Protein AF-A0A7U9SHA0-F1 (afdb_monomer_lite)

Foldseek 3Di:
DDFDDDDLRLVVVQVVCVVCVVVVHDDAAEAEFQLAQVRPDDGTHRDHDPPDPDHHYPYHQQHKDKDAAAPDDDFDQWDWPPVVPVTDTHGPRHIDIDSGNQCDPTRHHPNDPTPVPDDDD

Secondary structure (DSSP, 8-state):
-PPPSSS-HHHHHHHHHHHHHHTT-----EEEE--TTTS--S--B----TT-S--EEEEETT--EEEPP-S--SS-SB--B-GGGT-B--BTTS-EEESSGGGSSBTTB-----TTT----

Sequence (121 aa):
MAWEGGGNAAVDGMLTIQCAEKHGIKASAITFEFGGVDGTEGILLVDDVPEADAVISGGSIEKPYTIPDVDRVVGGANLRLNKESGGYFPPSDKALTFEQTTHFYLSGNQSGASALFAEQY

Structure (mmCIF, N/CA/C/O backbone):
data_AF-A0A7U9SHA0-F1
#
_entry.id   AF-A0A7U9SHA0-F1
#
loop_
_atom_site.group_PDB
_atom_site.id
_atom_site.type_symbol
_atom_site.label_atom_id
_atom_site.label_alt_id
_atom_site.label_comp_id
_atom_site.label_asym_id
_atom_site.label_entity_id
_atom_site.label_seq_id
_atom_site.pdbx_PDB_ins_code
_atom_site.Cartn_x
_atom_site.Cartn_y
_atom_site.Cartn_z
_atom_site.occupancy
_atom_site.B_iso_or_equiv
_atom_site.auth_seq_id
_atom_site.auth_comp_id
_atom_site.auth_asym_id
_atom_site.auth_atom_id
_atom_site.pdbx_PDB_model_num
ATOM 1 N N . MET A 1 1 ? -13.470 -0.133 2.834 1.00 48.81 1 MET A N 1
ATOM 2 C CA . MET A 1 1 ? -13.574 1.337 2.717 1.00 48.81 1 MET A CA 1
ATOM 3 C C . MET A 1 1 ? -12.306 1.811 2.036 1.00 48.81 1 MET A C 1
ATOM 5 O O . MET A 1 1 ? -11.261 1.273 2.374 1.00 48.81 1 MET A O 1
ATOM 9 N N . ALA A 1 2 ? -12.399 2.696 1.047 1.00 49.84 2 ALA A N 1
ATOM 10 C CA . ALA A 1 2 ? -11.235 3.329 0.425 1.00 49.84 2 ALA A CA 1
ATOM 11 C C . ALA A 1 2 ? -11.080 4.744 0.999 1.00 49.84 2 ALA A C 1
ATOM 13 O O . ALA A 1 2 ? -12.090 5.363 1.334 1.00 49.84 2 ALA A O 1
ATOM 14 N N . TRP A 1 3 ? -9.842 5.202 1.179 1.00 58.66 3 TRP A N 1
ATOM 15 C CA . TRP A 1 3 ? -9.520 6.508 1.758 1.00 58.66 3 TRP A CA 1
ATOM 16 C C . TRP A 1 3 ? -9.249 7.501 0.632 1.00 58.66 3 TRP A C 1
ATOM 18 O O . TRP A 1 3 ? -8.370 7.261 -0.192 1.00 58.66 3 TRP A O 1
ATOM 28 N N . GLU A 1 4 ? -9.991 8.603 0.597 1.00 51.66 4 GLU A N 1
ATOM 29 C CA . GLU A 1 4 ? -9.765 9.685 -0.364 1.00 51.66 4 GLU A CA 1
ATOM 30 C C . GLU A 1 4 ? -8.981 10.808 0.327 1.00 51.66 4 GLU A C 1
ATOM 32 O O . GLU A 1 4 ? -9.334 11.251 1.422 1.00 51.66 4 GLU A O 1
ATOM 37 N N . GLY A 1 5 ? -7.871 11.229 -0.283 1.00 46.41 5 GLY A N 1
ATOM 38 C CA . GLY A 1 5 ? -6.929 12.184 0.302 1.00 46.41 5 GLY A CA 1
ATOM 39 C C . GLY A 1 5 ? -7.465 13.620 0.349 1.00 46.41 5 GLY A C 1
ATOM 40 O O . GLY A 1 5 ? -8.060 14.106 -0.609 1.00 46.41 5 GLY A O 1
ATOM 41 N N . GLY A 1 6 ? -7.207 14.317 1.462 1.00 48.78 6 GLY A N 1
ATOM 42 C CA . GLY A 1 6 ? -7.540 15.738 1.651 1.00 48.78 6 GLY A CA 1
ATOM 43 C C . GLY A 1 6 ? -7.660 16.190 3.117 1.00 48.78 6 GLY A C 1
ATOM 44 O O . GLY A 1 6 ? -7.590 17.388 3.383 1.00 48.78 6 GLY A O 1
ATOM 45 N N . GLY A 1 7 ? -7.800 15.248 4.062 1.00 60.03 7 GLY A N 1
ATOM 46 C CA . GLY A 1 7 ? -7.925 15.484 5.512 1.00 60.03 7 GLY A CA 1
ATOM 47 C C . GLY A 1 7 ? -7.265 14.385 6.364 1.00 60.03 7 GLY A C 1
ATOM 48 O O . GLY A 1 7 ? -6.381 13.682 5.873 1.00 60.03 7 GLY A O 1
ATOM 49 N N . ASN A 1 8 ? -7.682 14.219 7.629 1.00 76.56 8 ASN A N 1
ATOM 50 C CA . ASN A 1 8 ? -7.205 13.123 8.490 1.00 76.56 8 ASN A CA 1
ATOM 51 C C . ASN A 1 8 ? -7.966 11.820 8.178 1.00 76.56 8 ASN A C 1
ATOM 53 O O . ASN A 1 8 ? -8.844 11.384 8.921 1.00 76.56 8 ASN A O 1
ATOM 57 N N . ALA A 1 9 ? -7.628 11.219 7.036 1.00 76.12 9 ALA A N 1
ATOM 58 C CA . ALA A 1 9 ? -8.339 10.070 6.482 1.00 76.12 9 ALA A CA 1
ATOM 59 C C . ALA A 1 9 ? -8.346 8.836 7.404 1.00 76.12 9 ALA A C 1
ATOM 61 O O . ALA A 1 9 ? -9.284 8.040 7.352 1.00 76.12 9 ALA A O 1
ATOM 62 N N . ALA A 1 10 ? -7.332 8.684 8.260 1.00 78.12 10 ALA A N 1
ATOM 63 C CA . ALA A 1 10 ? -7.269 7.581 9.210 1.00 78.12 10 ALA A CA 1
ATOM 64 C C . ALA A 1 10 ? -8.292 7.742 10.345 1.00 78.12 10 ALA A C 1
ATOM 66 O O . ALA A 1 10 ? -9.057 6.811 10.611 1.00 78.12 10 ALA A O 1
ATOM 67 N N . VAL A 1 11 ? -8.392 8.945 10.929 1.00 84.25 11 VAL A N 1
ATOM 68 C CA . VAL A 1 11 ? -9.458 9.285 11.888 1.00 84.25 11 VAL A CA 1
ATOM 69 C C . VAL A 1 11 ? -10.831 9.117 11.252 1.00 84.25 11 VAL A C 1
ATOM 71 O O . VAL A 1 11 ? -11.702 8.477 11.841 1.00 84.25 11 VAL A O 1
ATOM 74 N N . ASP A 1 12 ? -11.037 9.646 10.045 1.00 85.31 12 ASP A N 1
ATOM 75 C CA . ASP A 1 12 ? -12.330 9.558 9.361 1.00 85.31 12 ASP A CA 1
ATOM 76 C C . ASP A 1 12 ? -12.732 8.095 9.108 1.00 85.31 12 ASP A C 1
ATOM 78 O O . ASP A 1 12 ? -13.888 7.709 9.326 1.00 85.31 12 ASP A O 1
ATOM 82 N N . GLY A 1 13 ? -11.771 7.254 8.713 1.00 84.69 13 GLY A N 1
ATOM 83 C CA . GLY A 1 13 ? -11.962 5.814 8.565 1.00 84.69 13 GLY A CA 1
ATOM 84 C C . GLY A 1 13 ? -12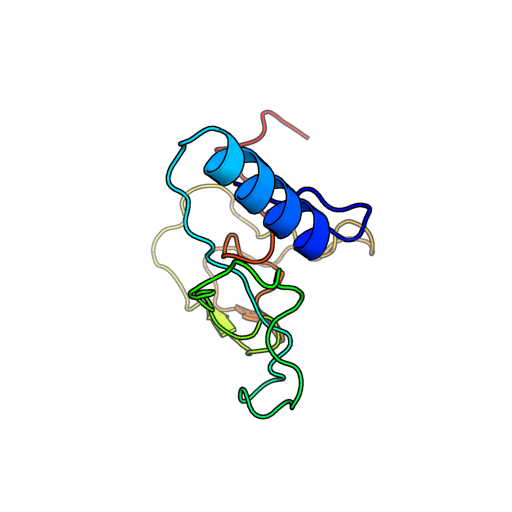.388 5.149 9.874 1.00 84.69 13 GLY A C 1
ATOM 85 O O . GLY A 1 13 ? -13.376 4.406 9.899 1.00 84.69 13 GLY A O 1
ATOM 86 N N . MET A 1 14 ? -11.699 5.460 10.973 1.00 88.19 14 MET A N 1
ATOM 87 C CA . MET A 1 14 ? -12.000 4.901 12.290 1.00 88.19 14 MET A CA 1
ATOM 88 C C . MET A 1 14 ? -13.367 5.366 12.821 1.00 88.19 14 MET A C 1
ATOM 90 O O . MET A 1 14 ? -14.166 4.547 13.278 1.00 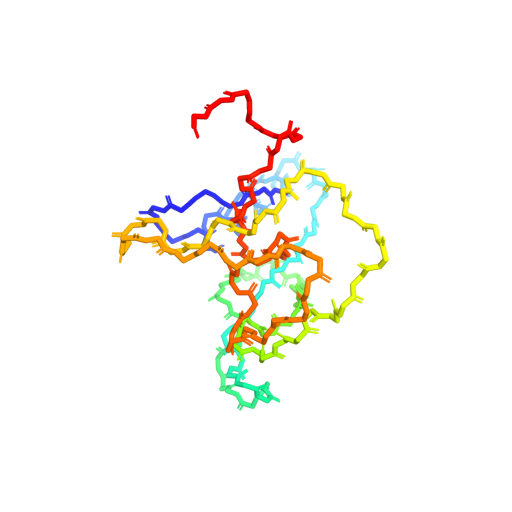88.19 14 MET A O 1
ATOM 94 N N . LEU A 1 15 ? -13.703 6.653 12.691 1.00 91.00 15 LEU A N 1
ATOM 95 C CA . LEU A 1 15 ? -15.011 7.190 13.088 1.00 91.00 15 LEU A CA 1
ATOM 96 C C . LEU A 1 15 ? -16.154 6.615 12.245 1.00 91.00 15 LEU A C 1
ATOM 98 O O . LEU A 1 15 ? -17.250 6.376 12.759 1.00 91.00 15 LEU A O 1
ATOM 102 N N . THR A 1 16 ? -15.909 6.343 10.962 1.00 90.25 16 THR A N 1
ATOM 103 C CA . THR A 1 16 ? -16.906 5.707 10.093 1.00 90.25 16 THR A CA 1
ATOM 104 C C . THR A 1 16 ? -17.165 4.262 10.514 1.00 90.25 16 THR A C 1
ATOM 106 O O . THR A 1 16 ? -18.322 3.843 10.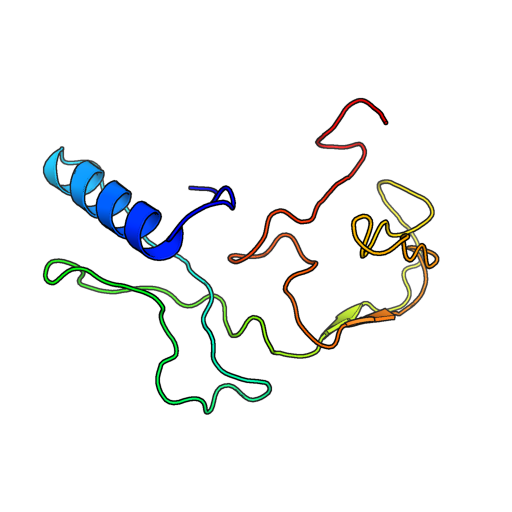578 1.00 90.25 16 THR A O 1
ATOM 109 N N . ILE A 1 17 ? -16.116 3.510 10.858 1.00 91.75 17 ILE A N 1
ATOM 110 C CA . ILE A 1 17 ? -16.243 2.165 11.435 1.00 91.75 17 ILE A CA 1
ATOM 111 C C . ILE A 1 17 ? -17.028 2.224 12.748 1.00 91.75 17 ILE A C 1
ATOM 113 O O . ILE A 1 17 ? -18.022 1.514 12.887 1.00 91.75 17 ILE A O 1
ATOM 117 N N . GLN A 1 18 ? -16.668 3.131 13.660 1.00 93.62 18 GLN A N 1
ATOM 118 C CA . GLN A 1 18 ? -17.374 3.309 14.931 1.00 93.62 18 GLN A CA 1
ATOM 119 C C . GLN A 1 18 ? -18.867 3.617 14.713 1.00 93.62 18 GLN A C 1
ATOM 121 O O . GLN A 1 18 ? -19.735 3.079 15.403 1.00 93.62 18 GLN A O 1
ATOM 126 N N . CYS A 1 19 ? -19.192 4.465 13.731 1.00 95.06 19 CYS A N 1
ATOM 127 C CA . CYS A 1 19 ? -20.571 4.764 13.355 1.00 95.06 19 CYS A CA 1
ATOM 128 C C . CYS A 1 19 ? -21.303 3.522 12.824 1.00 95.06 19 CYS A C 1
ATOM 130 O O . CYS A 1 19 ? -22.429 3.254 13.245 1.00 95.06 19 CYS A O 1
ATOM 132 N N . ALA A 1 20 ? -20.673 2.741 11.944 1.00 95.12 20 ALA A N 1
ATOM 133 C CA . ALA A 1 20 ? -21.252 1.514 11.401 1.00 95.12 20 ALA A CA 1
ATOM 134 C C . ALA A 1 20 ? -21.568 0.497 12.512 1.00 95.12 20 ALA A C 1
ATOM 136 O O . ALA A 1 20 ? -22.682 -0.033 12.570 1.00 95.12 20 ALA A O 1
ATOM 137 N N . GLU A 1 21 ? -20.640 0.291 13.446 1.00 95.38 21 GLU A N 1
ATOM 138 C CA . GLU A 1 21 ? -20.829 -0.646 14.556 1.00 95.38 21 GLU A CA 1
ATOM 139 C C . GLU A 1 21 ? -21.919 -0.193 15.533 1.00 95.38 21 GLU A C 1
ATOM 141 O O . GLU A 1 21 ? -22.732 -1.015 15.965 1.00 95.38 21 GLU A O 1
ATOM 146 N N . LYS A 1 22 ? -22.039 1.120 15.790 1.00 96.12 22 LYS A N 1
ATOM 147 C CA . LYS A 1 22 ? -23.165 1.707 16.549 1.00 96.12 22 LYS A CA 1
ATOM 148 C C . LYS A 1 22 ? -24.531 1.437 15.903 1.00 96.12 22 LYS A C 1
ATOM 150 O O . LYS A 1 22 ? -25.541 1.442 16.603 1.00 96.12 22 LYS A O 1
ATOM 155 N N . HIS A 1 23 ? -24.569 1.157 14.600 1.00 97.56 23 HIS A N 1
ATOM 156 C CA . HIS A 1 23 ? -25.777 0.782 13.856 1.00 97.56 23 HIS A CA 1
ATOM 157 C C . HIS A 1 23 ? -25.909 -0.736 13.633 1.00 97.56 23 HIS A C 1
ATOM 159 O O . HIS A 1 23 ? -26.728 -1.178 12.829 1.00 97.56 23 HIS A O 1
ATOM 165 N N . GLY A 1 24 ? -25.127 -1.553 14.346 1.00 97.19 24 GLY A N 1
ATOM 166 C CA . GLY A 1 24 ? -25.203 -3.014 14.277 1.00 97.19 24 GLY A CA 1
ATOM 167 C C . GLY A 1 24 ? -24.538 -3.629 13.043 1.00 97.19 24 GLY A C 1
ATOM 168 O O . GLY A 1 24 ? -24.714 -4.822 12.792 1.00 97.19 24 GLY A O 1
ATOM 169 N N . ILE A 1 25 ? -23.767 -2.852 12.279 1.00 97.12 25 ILE A N 1
ATOM 170 C CA . ILE A 1 25 ? -23.000 -3.346 11.133 1.00 97.12 25 ILE A CA 1
ATOM 171 C C . ILE A 1 25 ? -21.622 -3.767 11.633 1.00 97.12 25 ILE A C 1
ATOM 173 O O . ILE A 1 25 ? -20.873 -2.944 12.144 1.00 97.12 25 ILE A O 1
ATOM 177 N N . LYS A 1 26 ? -21.269 -5.043 11.469 1.00 93.31 26 LYS A N 1
ATOM 178 C CA . LYS A 1 26 ? -19.929 -5.533 11.811 1.00 93.31 26 LYS A CA 1
ATOM 179 C C . LYS A 1 26 ? -18.896 -5.004 10.825 1.00 93.31 26 LYS A C 1
ATOM 181 O O . LYS A 1 26 ? -19.092 -5.111 9.614 1.00 93.31 26 LYS A O 1
ATOM 186 N N . ALA A 1 27 ? -17.801 -4.471 11.351 1.00 90.81 27 ALA A N 1
ATOM 187 C CA . ALA A 1 27 ? -16.727 -3.895 10.562 1.00 90.81 27 ALA A CA 1
ATOM 188 C C . ALA A 1 27 ? -15.363 -4.451 10.994 1.00 90.81 27 ALA A C 1
ATOM 190 O O . ALA A 1 27 ? -15.199 -5.037 12.060 1.00 90.81 27 ALA A O 1
ATOM 191 N N . SER A 1 28 ? -14.369 -4.312 10.123 1.00 85.81 28 SER A N 1
ATOM 192 C CA . SER A 1 28 ? -12.972 -4.625 10.427 1.00 85.81 28 SER A CA 1
ATOM 193 C C . SER A 1 28 ? -12.086 -3.628 9.693 1.00 85.81 28 SER A C 1
ATOM 195 O O . SER A 1 28 ? -12.352 -3.307 8.531 1.00 85.81 28 SER A O 1
ATOM 197 N N . ALA A 1 29 ? -11.054 -3.134 10.374 1.00 82.44 29 ALA A N 1
ATOM 198 C CA . ALA A 1 29 ? -10.102 -2.178 9.825 1.00 82.44 29 ALA A CA 1
ATOM 199 C C . ALA A 1 29 ? -8.814 -2.896 9.418 1.00 82.44 29 ALA A C 1
ATOM 201 O O . ALA A 1 29 ? -8.182 -3.538 10.255 1.00 82.44 29 ALA A O 1
ATOM 202 N N . ILE A 1 30 ? -8.418 -2.746 8.153 1.00 80.50 30 ILE A N 1
ATOM 203 C CA . ILE A 1 30 ? -7.045 -2.992 7.707 1.00 80.50 30 ILE A CA 1
ATOM 204 C C . ILE A 1 30 ? -6.489 -1.640 7.275 1.00 80.50 30 ILE A C 1
ATOM 206 O O . ILE A 1 30 ? -7.049 -1.015 6.375 1.00 80.50 30 ILE A O 1
ATOM 210 N N . THR A 1 31 ? -5.420 -1.194 7.922 1.00 78.69 31 THR A N 1
ATOM 211 C CA . THR A 1 31 ? -4.771 0.099 7.671 1.00 78.69 31 THR A CA 1
ATOM 212 C C . THR A 1 31 ? -3.283 -0.090 7.418 1.00 78.69 31 THR A C 1
ATOM 214 O O . THR A 1 31 ? -2.730 -1.153 7.670 1.00 78.69 31 THR A O 1
ATOM 217 N N . PHE A 1 32 ? -2.624 0.926 6.884 1.00 79.12 32 PHE A N 1
ATOM 218 C CA . PHE A 1 32 ? -1.172 1.019 6.903 1.00 79.12 32 PHE A CA 1
ATOM 219 C C . PHE A 1 32 ? -0.660 1.659 8.198 1.00 79.12 32 PHE A C 1
ATOM 221 O O . PHE A 1 32 ? -1.440 2.174 9.003 1.00 79.12 32 PHE A O 1
ATOM 228 N N . GLU A 1 33 ? 0.660 1.637 8.352 1.00 79.44 33 GLU A N 1
ATOM 229 C CA . GLU A 1 33 ? 1.394 2.244 9.460 1.00 79.44 33 GLU A CA 1
ATOM 230 C C . GLU A 1 33 ? 2.560 3.108 8.962 1.00 79.44 33 GLU A C 1
ATOM 232 O O . GLU A 1 33 ? 3.074 2.904 7.855 1.00 79.44 33 GLU A O 1
ATOM 237 N N . PHE A 1 34 ? 2.983 4.045 9.809 1.00 81.44 34 PHE A N 1
ATOM 238 C CA . PHE A 1 34 ? 4.242 4.785 9.685 1.00 81.44 34 PHE A CA 1
ATOM 239 C C . PHE A 1 34 ? 5.311 4.050 10.494 1.00 81.44 34 PHE A C 1
ATOM 241 O O . PHE A 1 34 ? 5.668 4.432 11.604 1.00 81.44 34 PHE A O 1
ATOM 248 N N . GLY A 1 35 ? 5.702 2.880 9.988 1.00 80.50 35 GLY A N 1
ATOM 249 C CA . GLY A 1 35 ? 6.609 1.980 10.695 1.00 80.50 35 GLY A CA 1
ATOM 250 C C . GLY A 1 35 ? 8.084 2.219 10.425 1.00 80.50 35 GLY A C 1
ATOM 251 O O . GLY A 1 35 ? 8.918 1.479 10.946 1.00 80.50 35 GLY A O 1
ATOM 252 N N . GLY A 1 36 ? 8.425 3.195 9.590 1.00 84.12 36 GLY A N 1
ATOM 253 C CA . GLY A 1 36 ? 9.755 3.328 9.028 1.00 84.12 36 GLY A CA 1
ATOM 254 C C . GLY A 1 36 ? 10.096 2.177 8.079 1.00 84.12 36 GLY A C 1
ATOM 255 O O . GLY A 1 36 ? 9.294 1.278 7.793 1.00 84.12 36 GLY A O 1
ATOM 256 N N . VAL A 1 37 ? 11.328 2.206 7.579 1.00 85.31 37 VAL A N 1
ATOM 257 C CA . VAL A 1 37 ? 11.853 1.267 6.571 1.00 85.31 37 VAL A CA 1
ATOM 258 C C . VAL A 1 37 ? 11.869 -0.187 7.062 1.00 85.31 37 VAL A C 1
ATOM 260 O O . VAL A 1 37 ? 11.676 -1.112 6.268 1.00 85.31 37 VAL A O 1
ATOM 263 N N . ASP A 1 38 ? 12.097 -0.400 8.359 1.00 83.81 38 ASP A N 1
ATOM 264 C CA . ASP A 1 38 ? 12.264 -1.715 8.985 1.00 83.81 38 ASP A CA 1
ATOM 265 C C . ASP A 1 38 ? 11.181 -2.066 10.022 1.00 83.81 38 ASP A C 1
ATOM 267 O O . ASP A 1 38 ? 11.242 -3.142 10.619 1.00 83.81 38 ASP A O 1
ATOM 271 N N . GLY A 1 39 ? 10.159 -1.220 10.196 1.00 78.75 39 GLY A N 1
ATOM 272 C CA . GLY A 1 39 ? 9.047 -1.472 11.119 1.00 78.75 39 GLY A CA 1
ATOM 273 C C . GLY A 1 39 ? 9.356 -1.151 12.585 1.00 78.75 39 GLY A C 1
ATOM 274 O O . GLY A 1 39 ? 8.645 -1.634 13.464 1.00 78.75 39 GLY A O 1
ATOM 275 N N . THR A 1 40 ? 10.434 -0.414 12.872 1.00 82.56 40 THR A N 1
ATOM 276 C CA . THR A 1 40 ? 10.892 -0.149 14.247 1.00 82.56 40 THR A CA 1
ATOM 277 C C . THR A 1 40 ? 10.417 1.181 14.831 1.00 82.56 40 THR A C 1
ATOM 279 O O . THR A 1 40 ? 10.698 1.460 16.000 1.00 82.56 40 THR A O 1
ATOM 282 N N . GLU A 1 41 ? 9.695 2.001 14.062 1.00 82.19 41 GLU A N 1
ATOM 283 C CA . GLU A 1 41 ? 9.188 3.275 14.574 1.00 82.19 41 GLU A CA 1
ATOM 284 C C . GLU A 1 41 ? 8.147 3.092 15.690 1.00 82.19 41 GLU A C 1
ATOM 286 O O . GLU A 1 41 ? 7.425 2.103 15.770 1.00 82.19 41 GLU A O 1
ATOM 291 N N . GLY A 1 42 ? 8.117 4.038 16.633 1.00 64.06 42 GLY A N 1
ATOM 292 C CA . GLY A 1 42 ? 7.389 3.866 17.895 1.00 64.06 42 GLY A CA 1
ATOM 293 C C . GLY A 1 42 ? 5.879 4.108 17.818 1.00 64.06 42 GLY A C 1
ATOM 294 O O . GLY A 1 42 ? 5.153 3.631 18.688 1.00 64.06 42 GLY A O 1
ATOM 295 N N . ILE A 1 43 ? 5.401 4.850 16.815 1.00 66.50 43 ILE A N 1
ATOM 296 C CA . ILE A 1 43 ? 3.975 5.145 16.610 1.00 66.50 43 ILE A CA 1
ATOM 297 C C . ILE A 1 43 ? 3.598 4.630 15.228 1.00 66.50 43 ILE A C 1
ATOM 299 O O . ILE A 1 43 ? 3.741 5.321 14.227 1.00 66.50 43 ILE A O 1
ATOM 303 N N . LEU A 1 44 ? 3.164 3.375 15.200 1.00 68.44 44 LEU A N 1
ATOM 304 C CA . LEU A 1 44 ? 2.929 2.639 13.965 1.00 68.44 44 LEU A CA 1
ATOM 305 C C . LEU A 1 44 ? 1.547 2.973 13.390 1.00 68.44 44 LEU A C 1
ATOM 307 O O . LEU A 1 44 ? 1.418 3.456 12.267 1.00 68.44 44 LEU A O 1
ATOM 311 N N . LEU A 1 45 ? 0.498 2.731 14.172 1.00 69.12 45 LEU A N 1
ATOM 312 C CA . LEU A 1 45 ? -0.882 2.897 13.735 1.00 69.12 45 LEU A CA 1
ATOM 313 C C . LEU A 1 45 ? -1.340 4.341 13.918 1.00 69.12 45 LEU A C 1
ATOM 315 O O . LEU A 1 45 ? -1.003 4.988 14.905 1.00 69.12 45 LEU A O 1
ATOM 319 N N . VAL A 1 46 ? -2.107 4.816 12.942 1.00 68.88 46 VAL A N 1
ATOM 320 C CA . VAL A 1 46 ? -2.509 6.219 12.845 1.00 68.88 46 VAL A CA 1
ATOM 321 C C . VAL A 1 46 ? -3.493 6.603 13.946 1.00 68.88 46 VAL A C 1
ATOM 323 O O . VAL A 1 46 ? -3.169 7.460 14.760 1.00 68.88 46 VAL A O 1
ATOM 326 N N . ASP A 1 47 ? -4.659 5.953 14.004 1.00 79.56 47 ASP A N 1
ATOM 327 C CA . ASP A 1 47 ? -5.725 6.325 14.935 1.00 79.56 47 ASP A CA 1
ATOM 328 C C . ASP A 1 47 ? -6.636 5.132 15.264 1.00 79.56 47 ASP A C 1
ATOM 330 O O . ASP A 1 47 ? -6.968 4.320 14.394 1.00 79.56 47 ASP A O 1
ATOM 334 N N . ASP A 1 48 ? -7.083 5.066 16.518 1.00 86.75 48 ASP A N 1
ATOM 335 C CA . ASP A 1 48 ? -8.091 4.135 17.020 1.00 86.75 48 ASP A CA 1
ATOM 336 C C . ASP A 1 48 ? -9.125 4.859 17.904 1.00 86.75 48 ASP A C 1
ATOM 338 O O . ASP A 1 48 ? -8.982 6.034 18.253 1.00 86.75 48 ASP A O 1
ATOM 342 N N . VAL A 1 49 ? -10.213 4.163 18.234 1.00 89.00 49 VAL A N 1
ATOM 343 C CA . VAL A 1 49 ? -11.208 4.617 19.216 1.00 89.00 49 VAL A CA 1
ATOM 344 C C . VAL A 1 49 ? -11.217 3.657 20.405 1.00 89.00 49 VAL A C 1
ATOM 346 O O . VAL A 1 49 ? -10.950 2.473 20.209 1.00 89.00 49 VAL A O 1
ATOM 349 N N . PRO A 1 50 ? -11.605 4.100 21.617 1.00 90.38 50 PRO A N 1
ATOM 350 C CA . PRO A 1 50 ? -11.576 3.249 22.811 1.00 90.38 50 PRO A CA 1
ATOM 351 C C . PRO A 1 50 ? -12.403 1.962 22.709 1.00 90.38 50 PRO A C 1
ATOM 353 O O . PRO A 1 50 ? -12.160 1.020 23.458 1.00 90.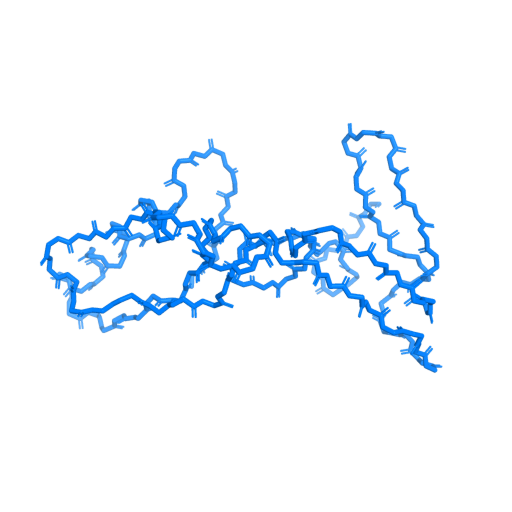38 50 PRO A O 1
ATOM 356 N N . GLU A 1 51 ? -13.413 1.931 21.835 1.00 92.31 51 GLU A N 1
ATOM 357 C CA . GLU A 1 51 ? -14.241 0.749 21.592 1.00 92.31 51 GLU A CA 1
ATOM 358 C C . GLU A 1 51 ? -13.586 -0.294 20.671 1.00 92.31 51 GLU A C 1
ATOM 360 O O . GLU A 1 51 ? -14.112 -1.398 20.559 1.00 92.31 51 GLU A O 1
ATOM 365 N N . ALA A 1 52 ? -12.485 0.033 19.989 1.00 89.31 52 ALA A N 1
ATOM 366 C CA . ALA A 1 52 ? -11.846 -0.875 19.047 1.00 89.31 52 ALA A CA 1
ATOM 367 C C . ALA A 1 52 ? -11.142 -2.030 19.779 1.00 89.31 52 ALA A C 1
ATOM 369 O O . ALA A 1 52 ? -10.182 -1.824 20.519 1.00 89.31 52 ALA A O 1
ATOM 370 N N . ASP A 1 53 ? -11.577 -3.265 19.517 1.00 91.62 53 ASP A N 1
ATOM 371 C CA . ASP A 1 53 ? -10.923 -4.466 20.055 1.00 91.62 53 ASP A CA 1
ATOM 372 C C . ASP A 1 53 ? -9.573 -4.755 19.369 1.00 91.62 53 ASP A C 1
ATOM 374 O O . ASP A 1 53 ? -8.664 -5.326 19.974 1.00 91.62 53 ASP A O 1
ATOM 378 N N . ALA A 1 54 ? -9.456 -4.410 18.080 1.00 88.62 54 ALA A N 1
ATOM 379 C CA . ALA A 1 54 ? -8.253 -4.609 17.278 1.00 88.62 54 ALA A CA 1
ATOM 380 C C . ALA A 1 54 ? -8.240 -3.731 16.017 1.00 88.62 54 ALA A C 1
ATOM 382 O O . ALA A 1 54 ? -9.276 -3.484 15.397 1.00 88.62 54 ALA A O 1
ATOM 383 N N . VAL A 1 55 ? -7.033 -3.366 15.579 1.00 85.12 55 VAL A N 1
ATOM 384 C CA . VAL A 1 55 ? -6.755 -2.758 14.271 1.00 85.12 55 VAL A CA 1
ATOM 385 C C . VAL A 1 55 ? -5.701 -3.608 13.567 1.00 85.12 55 VAL A C 1
ATOM 387 O O . VAL A 1 55 ? -4.688 -3.972 14.162 1.00 85.12 55 VAL A O 1
ATOM 390 N N . ILE A 1 56 ? -5.947 -3.966 12.306 1.00 84.44 56 ILE A N 1
ATOM 391 C CA . ILE A 1 56 ? -5.049 -4.834 11.543 1.00 84.44 56 ILE A CA 1
ATOM 392 C C . ILE A 1 56 ? -4.119 -3.957 10.708 1.00 84.44 56 ILE A C 1
ATOM 394 O O . ILE A 1 56 ? -4.572 -3.184 9.864 1.00 84.44 56 ILE A O 1
ATOM 398 N N . SER A 1 57 ? -2.814 -4.109 10.915 1.00 79.94 57 SER A N 1
ATOM 399 C CA . SER A 1 57 ? -1.812 -3.484 10.055 1.00 79.94 57 SER A CA 1
ATOM 400 C C . SER A 1 57 ? -1.608 -4.302 8.776 1.00 79.94 57 SER A C 1
ATOM 402 O O . SER A 1 57 ? -1.471 -5.525 8.809 1.00 79.94 57 SER A O 1
ATOM 404 N N . GLY A 1 58 ? -1.580 -3.614 7.639 1.00 78.38 58 GLY A N 1
ATOM 405 C CA . GLY A 1 58 ? -1.124 -4.112 6.343 1.00 78.38 58 GLY A CA 1
ATOM 406 C C . GLY A 1 58 ? 0.383 -3.934 6.130 1.00 78.38 58 GLY A C 1
ATOM 407 O O . GLY A 1 58 ? 0.895 -4.350 5.091 1.00 78.38 58 GLY A O 1
ATOM 408 N N . GLY A 1 59 ? 1.084 -3.348 7.107 1.00 78.88 59 GLY A N 1
ATOM 409 C CA . GLY A 1 59 ? 2.515 -3.067 7.081 1.00 78.88 59 GLY A CA 1
ATOM 410 C C . GLY A 1 59 ? 2.863 -1.613 6.756 1.00 78.88 59 GLY A C 1
ATOM 411 O O . GLY A 1 59 ? 2.026 -0.833 6.291 1.00 78.88 59 GLY A O 1
ATOM 412 N N . SER A 1 60 ? 4.125 -1.271 7.027 1.00 82.50 60 SER A N 1
ATOM 413 C CA . SER A 1 60 ? 4.681 0.070 6.829 1.00 82.50 60 SER A CA 1
ATOM 414 C C . SER A 1 60 ? 4.620 0.533 5.375 1.00 82.50 60 SER A C 1
ATOM 416 O O . SER A 1 60 ? 5.018 -0.194 4.453 1.00 82.50 60 SER A O 1
ATOM 418 N N . ILE A 1 61 ? 4.183 1.781 5.174 1.00 81.38 61 ILE A N 1
ATOM 419 C CA . ILE A 1 61 ? 4.251 2.420 3.854 1.00 81.38 61 ILE A CA 1
ATOM 420 C C . ILE A 1 61 ? 5.679 2.775 3.454 1.00 81.38 61 ILE A C 1
ATOM 422 O O . ILE A 1 61 ? 5.955 2.937 2.273 1.00 81.38 61 ILE A O 1
ATOM 426 N N . GLU A 1 62 ? 6.594 2.876 4.410 1.00 84.75 62 GLU A N 1
ATOM 427 C CA . GLU A 1 62 ? 7.978 3.316 4.199 1.00 84.75 62 GLU A CA 1
ATOM 428 C C . GLU A 1 62 ? 8.908 2.155 3.851 1.00 84.75 62 GLU A C 1
ATOM 430 O O . GLU A 1 62 ? 10.104 2.339 3.647 1.00 84.75 62 GLU A O 1
ATOM 435 N N . LYS A 1 63 ? 8.364 0.938 3.767 1.00 85.12 63 LYS A N 1
ATOM 436 C CA . LYS A 1 63 ? 9.124 -0.239 3.373 1.00 85.12 63 LYS A CA 1
ATOM 437 C C . LYS A 1 63 ? 9.486 -0.164 1.880 1.00 85.12 63 LYS A C 1
ATOM 439 O O . LYS A 1 63 ? 8.581 -0.139 1.043 1.00 85.12 63 LYS A O 1
ATOM 444 N N . PRO A 1 64 ? 10.775 -0.228 1.507 1.00 88.69 64 PRO A N 1
ATOM 445 C CA . PRO A 1 64 ? 11.166 -0.280 0.109 1.00 88.69 64 PRO A CA 1
ATOM 446 C C . PRO A 1 64 ? 10.659 -1.554 -0.559 1.00 88.69 64 PRO A C 1
ATOM 448 O O . PRO A 1 64 ? 10.641 -2.636 0.039 1.00 88.69 64 PRO A O 1
ATOM 451 N N . TYR A 1 65 ? 10.281 -1.437 -1.826 1.00 87.94 65 TYR A N 1
ATOM 452 C CA . TYR A 1 65 ? 9.802 -2.571 -2.601 1.00 87.94 65 TYR A CA 1
ATOM 453 C C . TYR A 1 65 ? 10.295 -2.505 -4.040 1.00 87.94 65 TYR A C 1
ATOM 455 O O . TYR A 1 65 ? 10.199 -1.471 -4.699 1.00 87.94 65 TYR A O 1
ATOM 463 N N . THR A 1 66 ? 10.788 -3.633 -4.544 1.00 92.38 66 THR A N 1
ATOM 464 C CA . THR A 1 66 ? 11.198 -3.780 -5.940 1.00 92.38 66 THR A CA 1
ATOM 465 C C . THR A 1 66 ? 10.165 -4.618 -6.670 1.00 92.38 66 THR A C 1
ATOM 467 O O . THR A 1 66 ? 10.004 -5.802 -6.369 1.00 92.38 66 THR A O 1
ATOM 470 N N . ILE A 1 67 ? 9.488 -4.020 -7.653 1.00 90.75 67 ILE A N 1
ATOM 471 C CA . ILE A 1 67 ? 8.762 -4.820 -8.643 1.00 90.75 67 ILE A CA 1
ATOM 472 C C . ILE A 1 67 ? 9.804 -5.509 -9.537 1.00 90.75 67 ILE A C 1
ATOM 474 O O . ILE A 1 67 ? 10.766 -4.849 -9.937 1.00 90.75 67 ILE A O 1
ATOM 478 N N . PRO A 1 68 ? 9.679 -6.815 -9.818 1.00 95.25 68 PRO A N 1
ATOM 479 C CA . PRO A 1 68 ? 10.593 -7.506 -10.720 1.00 95.25 68 PRO A CA 1
ATOM 480 C C . PRO A 1 68 ? 10.262 -7.197 -12.186 1.00 95.25 68 PRO A C 1
ATOM 482 O O . PRO A 1 68 ? 9.200 -6.652 -12.492 1.00 95.25 68 PRO A O 1
ATOM 485 N N . ASP A 1 69 ? 11.147 -7.604 -13.097 1.00 97.25 69 ASP A N 1
ATOM 486 C CA . ASP A 1 69 ? 10.803 -7.718 -14.517 1.00 97.25 69 ASP A CA 1
ATOM 487 C C . ASP A 1 69 ? 9.611 -8.676 -14.686 1.00 97.25 69 ASP A C 1
ATOM 489 O O . ASP A 1 69 ? 9.505 -9.685 -13.979 1.00 97.25 69 ASP A O 1
ATOM 493 N N . VAL A 1 70 ? 8.726 -8.386 -15.642 1.00 95.25 70 VAL A N 1
ATOM 494 C CA . VAL A 1 70 ? 7.576 -9.246 -15.954 1.00 95.25 70 VAL A CA 1
ATOM 495 C C . VAL A 1 70 ? 7.497 -9.550 -17.446 1.00 95.25 70 VAL A C 1
ATOM 497 O O . VAL A 1 70 ? 7.627 -8.664 -18.286 1.00 95.25 70 VAL A O 1
ATOM 500 N N . ASP A 1 71 ? 7.198 -10.804 -17.789 1.00 95.94 71 ASP A N 1
ATOM 501 C CA . ASP A 1 71 ? 7.048 -11.233 -19.190 1.00 95.94 71 ASP A CA 1
ATOM 502 C C . ASP A 1 71 ? 5.800 -10.642 -19.862 1.00 95.94 71 ASP A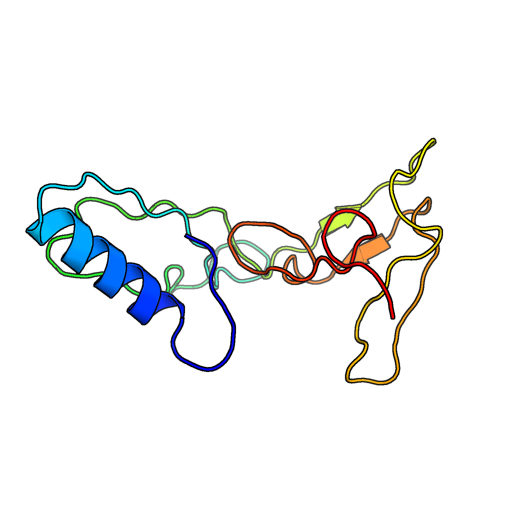 C 1
ATOM 504 O O . ASP A 1 71 ? 5.695 -10.579 -21.089 1.00 95.94 71 ASP A O 1
ATOM 508 N N . ARG A 1 72 ? 4.811 -10.240 -19.056 1.00 93.69 72 ARG A N 1
ATOM 509 C CA . ARG A 1 72 ? 3.537 -9.711 -19.534 1.00 93.69 72 ARG A CA 1
ATOM 510 C C . ARG A 1 72 ? 3.021 -8.612 -18.621 1.00 93.69 72 ARG A C 1
ATOM 512 O O . ARG A 1 72 ? 2.819 -8.828 -17.430 1.00 93.69 72 ARG A O 1
ATOM 519 N N . VAL A 1 73 ? 2.667 -7.486 -19.234 1.00 90.94 73 VAL A N 1
ATOM 520 C CA . VAL A 1 73 ? 1.959 -6.384 -18.580 1.00 90.94 73 VAL A CA 1
ATOM 521 C C . VAL A 1 73 ? 0.474 -6.414 -18.945 1.00 90.94 73 VAL A C 1
ATOM 523 O O . VAL A 1 73 ? 0.102 -6.695 -20.086 1.00 90.94 73 VAL A O 1
ATOM 526 N N . VAL A 1 74 ? -0.386 -6.103 -17.974 1.00 88.69 74 VAL A N 1
ATOM 527 C CA . VAL A 1 74 ? -1.820 -5.858 -18.178 1.00 88.69 74 VAL A CA 1
ATOM 528 C C . VAL A 1 74 ? -2.109 -4.408 -17.788 1.00 88.69 74 VAL A C 1
ATOM 530 O O . VAL A 1 74 ? -1.926 -4.041 -16.632 1.00 88.69 74 VAL A O 1
ATOM 533 N N . GLY A 1 75 ? -2.537 -3.577 -18.744 1.00 83.00 75 GLY A N 1
ATOM 534 C CA . GLY A 1 75 ? -2.827 -2.158 -18.511 1.00 83.00 75 GLY A CA 1
ATOM 535 C C . GLY A 1 75 ? -2.138 -1.235 -19.517 1.00 83.00 75 GLY A C 1
ATOM 536 O O . GLY A 1 75 ? -2.653 -1.038 -20.613 1.00 83.00 75 GLY A O 1
ATOM 537 N N . GLY A 1 76 ? -1.003 -0.644 -19.135 1.00 85.00 76 GLY A N 1
ATOM 538 C CA . GLY A 1 76 ? -0.243 0.315 -19.953 1.00 85.00 76 GLY A CA 1
ATOM 539 C C . GLY A 1 76 ? 1.189 -0.142 -20.231 1.00 85.00 76 GLY A C 1
ATOM 540 O O . GLY A 1 76 ? 1.628 -1.128 -19.663 1.00 85.00 76 GLY A O 1
ATOM 541 N N . ALA A 1 77 ? 1.901 0.577 -21.105 1.00 90.00 77 ALA A N 1
ATOM 542 C CA . ALA A 1 77 ? 3.310 0.304 -21.431 1.00 90.00 77 ALA A CA 1
ATOM 543 C C . ALA A 1 77 ? 4.312 0.995 -20.485 1.00 90.00 77 ALA A C 1
ATOM 545 O O . ALA A 1 77 ? 5.488 0.640 -20.463 1.00 90.00 77 ALA A O 1
ATOM 546 N N . ASN A 1 78 ? 3.854 1.991 -19.723 1.00 91.31 78 ASN A N 1
ATOM 547 C CA . ASN A 1 78 ? 4.665 2.729 -18.761 1.00 91.31 78 ASN A CA 1
ATOM 548 C C . ASN A 1 78 ? 3.883 2.919 -17.462 1.00 91.31 78 ASN A C 1
ATOM 550 O O . ASN A 1 78 ? 2.662 3.113 -17.489 1.00 91.31 78 ASN A O 1
ATOM 554 N N . LEU A 1 79 ? 4.595 2.937 -16.337 1.00 88.06 79 LEU A N 1
ATOM 555 C CA . LEU A 1 79 ? 4.052 3.451 -15.082 1.00 88.06 79 LEU A CA 1
ATOM 556 C C . LEU A 1 79 ? 3.868 4.969 -15.201 1.00 88.06 79 LEU A C 1
ATOM 558 O O . LEU A 1 79 ? 4.586 5.627 -15.948 1.00 88.06 79 LEU A O 1
ATOM 562 N N . ARG A 1 80 ? 2.892 5.548 -14.496 1.00 85.62 80 ARG A N 1
ATOM 563 C CA . ARG A 1 80 ? 2.644 7.002 -14.496 1.00 85.62 80 ARG A CA 1
ATOM 564 C C . ARG A 1 80 ? 2.799 7.544 -13.079 1.00 85.62 80 ARG A C 1
ATOM 566 O O . ARG A 1 80 ? 1.810 7.657 -12.360 1.00 85.62 80 ARG A O 1
ATOM 573 N N . LEU A 1 81 ? 4.033 7.855 -12.693 1.00 85.50 81 LEU A N 1
ATOM 574 C CA . LEU A 1 81 ? 4.409 8.258 -11.335 1.00 85.50 81 LEU A CA 1
ATOM 575 C C . LEU A 1 81 ? 4.632 9.776 -11.248 1.00 85.50 81 LEU A C 1
ATOM 577 O O . LEU A 1 81 ? 4.909 10.419 -12.259 1.00 85.50 81 LEU A O 1
ATOM 581 N N . ASN A 1 82 ? 4.519 10.345 -10.043 1.00 81.88 82 ASN A N 1
ATOM 582 C CA . ASN A 1 82 ? 4.875 11.737 -9.715 1.00 81.88 82 ASN A CA 1
ATOM 583 C C . ASN A 1 82 ? 4.324 12.799 -10.688 1.00 81.88 82 ASN A C 1
ATOM 585 O O . ASN A 1 82 ? 5.028 13.747 -11.041 1.00 81.88 82 ASN A O 1
ATOM 589 N N . LYS A 1 83 ? 3.072 12.644 -11.146 1.00 76.19 83 LYS A N 1
ATOM 590 C CA . LYS A 1 83 ? 2.453 13.552 -12.133 1.00 76.19 83 LYS A CA 1
ATOM 591 C C . LYS A 1 83 ? 2.483 15.015 -11.683 1.00 76.19 83 LYS A C 1
ATOM 593 O O . LYS A 1 83 ? 2.819 15.878 -12.488 1.00 76.19 83 LYS A O 1
ATOM 598 N N . GLU A 1 84 ? 2.238 15.263 -10.397 1.00 76.00 84 GLU A N 1
ATOM 599 C CA . GLU A 1 84 ? 2.254 16.608 -9.800 1.00 76.00 84 GLU A CA 1
ATOM 600 C C . GLU A 1 84 ? 3.643 17.275 -9.820 1.00 76.00 84 GLU A C 1
ATOM 602 O O . GLU A 1 84 ? 3.755 18.489 -9.681 1.00 76.00 84 GLU A O 1
ATOM 607 N N . SER A 1 85 ? 4.717 16.502 -10.014 1.00 80.31 85 SER A N 1
ATOM 608 C CA . SER A 1 85 ? 6.109 16.981 -10.020 1.00 80.31 85 SER A CA 1
ATOM 609 C C . SER A 1 85 ? 6.767 16.908 -11.404 1.00 80.31 85 SER A C 1
ATOM 611 O O . SER A 1 85 ? 7.991 16.863 -11.504 1.00 80.31 85 SER A O 1
ATOM 613 N N . GLY A 1 86 ? 5.975 16.878 -12.480 1.00 83.12 86 GLY A N 1
ATOM 614 C CA . GLY A 1 86 ? 6.474 16.824 -13.862 1.00 83.12 86 GLY A CA 1
ATOM 615 C C . GLY A 1 86 ? 6.523 15.422 -14.478 1.00 83.12 86 GLY A C 1
ATOM 616 O O . GLY A 1 86 ? 6.779 15.298 -15.673 1.00 83.12 86 GLY A O 1
ATOM 617 N N . GLY A 1 87 ? 6.190 14.385 -13.705 1.00 86.62 87 GLY A N 1
ATOM 618 C CA . GLY A 1 87 ? 5.978 13.027 -14.194 1.00 86.62 87 GLY A CA 1
ATOM 619 C C . GLY A 1 87 ? 7.253 12.201 -14.385 1.00 86.62 87 GLY A C 1
ATOM 620 O O . GLY A 1 87 ? 8.245 12.643 -14.957 1.00 86.62 87 GLY A O 1
ATOM 621 N N . TYR A 1 88 ? 7.195 10.949 -13.943 1.00 89.31 88 TYR A N 1
ATOM 622 C CA . TYR A 1 88 ? 8.199 9.922 -14.201 1.00 89.31 88 TYR A CA 1
ATOM 623 C C . TYR A 1 88 ? 7.503 8.693 -14.791 1.00 89.31 88 TYR A C 1
ATOM 625 O O . TYR A 1 88 ? 6.566 8.155 -14.194 1.00 89.31 88 TYR A O 1
ATOM 633 N N . PHE A 1 89 ? 7.934 8.281 -15.988 1.00 91.50 89 PHE A N 1
ATOM 634 C CA . PHE A 1 89 ? 7.224 7.294 -16.809 1.00 91.50 89 PHE A CA 1
ATOM 635 C C . PHE A 1 89 ? 8.109 6.113 -17.239 1.00 91.50 89 PHE A C 1
ATOM 637 O O . PHE A 1 89 ? 8.392 5.969 -18.429 1.00 91.50 89 PHE A O 1
ATOM 644 N N . PRO A 1 90 ? 8.601 5.289 -16.298 1.00 93.19 90 PRO A N 1
ATOM 645 C CA . PRO A 1 90 ? 9.424 4.133 -16.633 1.00 93.19 90 PRO A CA 1
ATOM 646 C C . PRO A 1 90 ? 8.599 3.029 -17.319 1.00 93.19 90 PRO A C 1
ATOM 648 O O . PRO A 1 90 ? 7.384 2.951 -17.091 1.00 93.19 90 PRO A O 1
ATOM 651 N N . PRO A 1 91 ? 9.242 2.146 -18.107 1.00 94.94 91 PRO A N 1
ATOM 652 C CA . PRO A 1 91 ? 8.587 0.976 -18.684 1.00 94.94 91 PRO A CA 1
ATOM 653 C C . PRO A 1 91 ? 7.937 0.114 -17.601 1.00 94.94 91 PRO A C 1
ATOM 655 O O . PRO A 1 91 ? 8.529 -0.130 -16.552 1.00 94.94 91 PRO A O 1
ATOM 658 N N . SER A 1 92 ? 6.718 -0.354 -17.848 1.00 93.00 92 SER A N 1
ATOM 659 C CA . SER A 1 92 ? 5.952 -1.146 -16.873 1.00 93.00 92 SER A CA 1
ATOM 660 C C . SER A 1 92 ? 6.302 -2.636 -16.860 1.00 93.00 92 SER A C 1
ATOM 662 O O . SER A 1 92 ? 5.766 -3.372 -16.037 1.00 93.00 92 SER A O 1
ATOM 664 N N . ASP A 1 93 ? 7.133 -3.097 -17.795 1.00 95.00 93 ASP A N 1
ATOM 665 C CA . ASP A 1 93 ? 7.616 -4.480 -17.887 1.00 95.00 93 ASP A CA 1
ATOM 666 C C . ASP A 1 93 ? 8.982 -4.683 -17.213 1.00 95.00 93 ASP A C 1
ATOM 668 O O . ASP A 1 93 ? 9.452 -5.817 -17.109 1.00 95.00 93 ASP A O 1
ATOM 672 N N . LYS A 1 94 ? 9.630 -3.591 -16.786 1.00 96.62 94 LYS A N 1
ATOM 673 C CA . LYS A 1 94 ? 10.958 -3.607 -16.175 1.00 96.62 94 LYS A CA 1
ATOM 674 C C . LYS A 1 94 ? 10.905 -3.418 -14.672 1.00 96.62 94 LYS A C 1
ATOM 676 O O . LYS A 1 94 ? 10.029 -2.738 -14.139 1.00 96.62 94 LYS A O 1
ATOM 681 N N . ALA A 1 95 ? 11.901 -3.991 -14.013 1.00 96.12 95 ALA A N 1
ATOM 682 C CA . ALA A 1 95 ? 12.092 -3.876 -12.592 1.00 96.12 95 ALA A CA 1
ATOM 683 C C . ALA A 1 95 ? 12.269 -2.411 -12.187 1.00 96.12 95 ALA A C 1
ATOM 685 O O . ALA A 1 95 ? 12.989 -1.641 -12.829 1.00 96.12 95 ALA A O 1
ATOM 686 N N . LEU A 1 96 ? 11.630 -2.043 -11.081 1.00 93.94 96 LEU A N 1
ATOM 687 C CA . LEU A 1 96 ? 11.722 -0.713 -10.502 1.00 93.94 96 LEU A CA 1
ATOM 688 C C . LEU A 1 96 ? 11.689 -0.818 -8.984 1.00 93.94 96 LEU A C 1
ATOM 690 O O . LEU A 1 96 ? 10.814 -1.464 -8.406 1.00 93.94 96 LEU A O 1
ATOM 694 N N . THR A 1 97 ? 12.646 -0.163 -8.339 1.00 93.69 97 THR A N 1
ATOM 695 C CA . THR A 1 97 ? 12.676 -0.043 -6.884 1.00 93.69 97 THR A CA 1
ATOM 696 C C . THR A 1 97 ? 11.974 1.235 -6.467 1.00 93.69 97 THR A C 1
ATOM 698 O O . THR A 1 97 ? 12.301 2.319 -6.945 1.00 93.69 97 THR A O 1
ATOM 701 N N . PHE A 1 98 ? 11.030 1.088 -5.550 1.00 89.62 98 PHE A N 1
ATOM 702 C CA . PHE A 1 98 ? 10.352 2.173 -4.871 1.00 89.62 98 PHE A CA 1
ATOM 703 C C . PHE A 1 98 ? 10.920 2.281 -3.461 1.00 89.62 98 PHE A C 1
ATOM 705 O O . PHE A 1 98 ? 11.047 1.272 -2.765 1.00 89.62 98 PHE A O 1
ATOM 712 N N . GLU A 1 99 ? 11.246 3.499 -3.039 1.00 89.50 99 GLU A N 1
ATOM 713 C CA . GLU A 1 99 ? 11.724 3.763 -1.675 1.00 89.50 99 GLU A CA 1
ATOM 714 C C . GLU A 1 99 ? 10.625 3.526 -0.631 1.00 89.50 99 GLU A C 1
ATOM 716 O O . GLU A 1 99 ? 10.923 3.188 0.506 1.00 89.50 99 GLU A O 1
ATOM 721 N N . GLN A 1 100 ? 9.359 3.640 -1.042 1.00 85.19 100 GLN A N 1
ATOM 722 C CA . GLN A 1 100 ? 8.172 3.463 -0.211 1.00 85.19 100 GLN A CA 1
ATOM 723 C C . GLN A 1 100 ? 7.024 2.852 -1.032 1.00 85.19 100 GLN A C 1
ATOM 725 O O . GLN A 1 100 ? 6.974 2.985 -2.256 1.00 85.19 100 GLN A O 1
ATOM 730 N N . THR A 1 101 ? 6.062 2.210 -0.375 1.00 80.88 101 THR A N 1
ATOM 731 C CA . THR A 1 101 ? 4.937 1.507 -1.013 1.00 80.88 101 THR A CA 1
ATOM 732 C C . THR A 1 101 ? 3.726 2.393 -1.315 1.00 80.88 101 THR A C 1
ATOM 734 O O . THR A 1 101 ? 2.722 1.910 -1.837 1.00 80.88 101 THR A O 1
ATOM 737 N N . THR A 1 102 ? 3.819 3.705 -1.077 1.00 78.75 102 THR A N 1
ATOM 738 C CA . THR A 1 102 ? 2.732 4.681 -1.298 1.00 78.75 102 THR A CA 1
ATOM 739 C C . THR A 1 102 ? 2.242 4.775 -2.746 1.00 78.75 102 THR A C 1
ATOM 741 O O . THR A 1 102 ? 1.236 5.430 -3.008 1.00 78.75 102 THR A O 1
ATOM 744 N N . HIS A 1 103 ? 2.961 4.187 -3.703 1.00 76.31 103 HIS A N 1
ATOM 745 C CA . HIS A 1 103 ? 2.614 4.167 -5.128 1.00 76.31 103 HIS A CA 1
ATOM 746 C C . HIS A 1 103 ? 1.770 2.945 -5.521 1.00 76.31 103 HIS A C 1
ATOM 748 O O . HIS A 1 103 ? 1.304 2.861 -6.655 1.00 76.31 103 HIS A O 1
ATOM 754 N N . PHE A 1 104 ? 1.598 1.980 -4.616 1.00 75.31 104 PHE A N 1
ATOM 755 C CA . PHE A 1 104 ? 0.833 0.770 -4.879 1.00 75.31 104 PHE A CA 1
ATOM 756 C C . PHE A 1 104 ? -0.593 0.891 -4.358 1.00 75.31 104 PHE A C 1
ATOM 758 O O . PHE A 1 104 ? -0.842 1.509 -3.324 1.00 75.31 104 PHE A O 1
ATOM 765 N N . TYR A 1 105 ? -1.512 0.208 -5.047 1.00 63.22 105 TYR A N 1
ATOM 766 C CA . TYR A 1 105 ? -2.878 -0.018 -4.578 1.00 63.22 105 TYR A CA 1
ATOM 767 C C . TYR A 1 105 ? -2.876 -1.061 -3.446 1.00 63.22 105 TYR A C 1
ATOM 769 O O . TYR A 1 105 ? -3.272 -2.213 -3.623 1.00 63.22 105 TYR A O 1
ATOM 777 N N . LEU A 1 106 ? -2.324 -0.664 -2.302 1.00 60.12 106 LEU A N 1
ATOM 778 C CA . LEU A 1 106 ? -2.311 -1.409 -1.043 1.00 60.12 106 LEU A CA 1
ATOM 779 C C . LEU A 1 106 ? -3.235 -0.703 -0.039 1.00 60.12 106 LEU A C 1
ATOM 781 O O . LEU A 1 106 ? -4.013 0.170 -0.416 1.00 60.12 106 LEU A O 1
ATOM 785 N N . SER A 1 107 ? -3.174 -1.068 1.243 1.00 48.47 107 SER A N 1
ATOM 786 C CA . SER A 1 107 ? -4.018 -0.472 2.290 1.00 48.47 107 SER A CA 1
ATOM 787 C C . SER A 1 107 ? -3.903 1.053 2.400 1.00 48.47 107 SER A C 1
ATOM 789 O O . SER A 1 107 ? -4.813 1.664 2.950 1.00 48.47 107 SER A O 1
ATOM 791 N N . GLY A 1 108 ? -2.821 1.663 1.895 1.00 50.72 108 GLY A N 1
ATOM 792 C CA . GLY A 1 108 ? -2.526 3.071 2.142 1.00 50.72 108 GLY A CA 1
ATOM 793 C C . GLY A 1 108 ? -2.646 4.070 1.016 1.0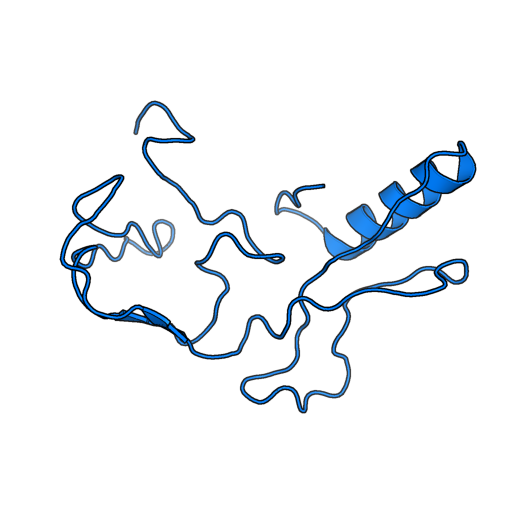0 50.72 108 GLY A C 1
ATOM 794 O O . GLY A 1 108 ? -2.595 5.252 1.318 1.00 50.72 108 GLY A O 1
ATOM 795 N N . ASN A 1 109 ? -2.836 3.666 -0.240 1.00 55.78 109 ASN A N 1
ATOM 796 C CA . ASN A 1 109 ? -3.076 4.640 -1.302 1.00 55.78 109 ASN A CA 1
ATOM 797 C C . ASN A 1 109 ? -3.814 4.039 -2.496 1.00 55.78 109 ASN A C 1
ATOM 799 O O . ASN A 1 109 ? -3.593 2.896 -2.886 1.00 55.78 109 ASN A O 1
ATOM 803 N N . GLN A 1 110 ? -4.639 4.870 -3.133 1.00 51.94 110 GLN A N 1
ATOM 804 C CA . GLN A 1 110 ? -5.216 4.611 -4.450 1.00 51.94 110 GLN A CA 1
ATOM 805 C C . GLN A 1 110 ? -4.417 5.316 -5.555 1.00 51.94 110 GLN A C 1
ATOM 807 O O . GLN A 1 110 ? -4.960 6.029 -6.392 1.00 51.94 110 GLN A O 1
ATOM 812 N N . SER A 1 111 ? -3.103 5.144 -5.613 1.00 42.50 111 SER A N 1
ATOM 813 C CA . SER A 1 111 ? -2.284 5.695 -6.706 1.00 42.50 111 SER A CA 1
ATOM 814 C C . SER A 1 111 ? -2.277 4.731 -7.901 1.00 42.50 111 SER A C 1
ATOM 816 O O . SER A 1 111 ? -1.251 4.235 -8.346 1.00 42.50 111 SER A O 1
ATOM 818 N N . GLY A 1 112 ? -3.467 4.445 -8.435 1.00 39.06 112 GLY A N 1
ATOM 819 C CA . GLY A 1 112 ? -3.673 3.514 -9.542 1.00 39.06 112 GLY A CA 1
ATOM 820 C C . GLY A 1 112 ? -4.412 4.145 -10.716 1.00 39.06 112 GLY A C 1
ATOM 821 O O . GLY A 1 112 ? -5.542 3.765 -11.001 1.00 39.06 112 GLY A O 1
ATOM 822 N N . ALA A 1 113 ? -3.786 5.074 -11.445 1.00 41.19 113 ALA A N 1
ATOM 823 C CA . ALA A 1 113 ? -4.307 5.471 -12.754 1.00 41.19 113 ALA A CA 1
ATOM 824 C C . ALA A 1 113 ? -4.029 4.344 -13.767 1.00 41.19 113 ALA A C 1
ATOM 826 O O . ALA A 1 113 ? -2.985 4.331 -14.421 1.00 41.19 113 ALA A O 1
ATOM 827 N N . SER A 1 114 ? -4.949 3.384 -13.877 1.00 40.94 114 SER A N 1
ATOM 828 C CA . SER A 1 114 ? -4.917 2.327 -14.894 1.00 40.94 114 SER A CA 1
ATOM 829 C C . SER A 1 114 ? -6.143 2.411 -15.804 1.00 40.94 114 SER A C 1
ATOM 831 O O . SER A 1 114 ? -7.187 2.931 -15.410 1.00 40.94 114 SER A O 1
ATOM 833 N N . ALA A 1 115 ? -6.044 1.831 -17.003 1.00 41.09 115 ALA A N 1
ATOM 834 C CA . ALA A 1 115 ? -7.173 1.715 -17.931 1.00 41.09 115 ALA A CA 1
ATOM 835 C C . ALA A 1 115 ? -8.345 0.869 -17.380 1.00 41.09 115 ALA A C 1
ATOM 837 O O . ALA A 1 115 ? -9.394 0.809 -18.009 1.00 41.09 115 ALA A O 1
ATOM 838 N N . LEU A 1 116 ? -8.179 0.212 -16.222 1.00 43.41 116 LEU A N 1
ATOM 839 C CA . LEU A 1 116 ? -9.247 -0.522 -15.539 1.00 43.41 116 LEU A CA 1
ATOM 840 C C . LEU A 1 116 ? -10.141 0.378 -14.673 1.00 43.41 116 LEU A C 1
ATOM 842 O O . LEU A 1 116 ? -11.238 -0.050 -14.329 1.00 43.41 116 LEU A O 1
ATOM 846 N N . PHE A 1 117 ? -9.692 1.585 -14.301 1.00 39.44 117 PHE A N 1
ATOM 847 C CA . PHE A 1 117 ? -10.415 2.432 -13.338 1.00 39.44 117 PHE A CA 1
ATOM 848 C C . PHE A 1 117 ? -10.598 3.899 -13.763 1.00 39.44 117 PHE A C 1
ATOM 850 O O . PHE A 1 117 ? -11.248 4.659 -13.056 1.00 39.44 117 PHE A O 1
ATOM 857 N N . ALA A 1 118 ? -10.100 4.311 -14.931 1.00 39.75 118 ALA A N 1
ATOM 858 C CA . ALA A 1 118 ? -10.436 5.614 -15.500 1.00 39.75 118 ALA A CA 1
ATOM 859 C C . ALA A 1 118 ? -10.441 5.554 -17.032 1.00 39.75 118 ALA A C 1
ATOM 861 O O . ALA A 1 118 ? -9.408 5.316 -17.664 1.00 39.75 118 ALA A O 1
ATOM 862 N N . GLU A 1 119 ? -11.606 5.795 -17.633 1.00 43.34 119 GLU A N 1
ATOM 863 C CA . GLU A 1 119 ? -11.677 6.248 -19.019 1.00 43.34 119 GLU A CA 1
ATOM 864 C C . GLU A 1 119 ? -10.991 7.621 -19.096 1.00 43.34 119 GLU A C 1
ATOM 866 O O . GLU A 1 119 ? -11.519 8.602 -18.588 1.00 43.34 119 GLU A O 1
ATOM 871 N N . GLN A 1 120 ? -9.817 7.643 -19.738 1.00 44.56 120 GLN A N 1
ATOM 872 C CA . GLN A 1 120 ? -9.099 8.812 -20.272 1.00 44.56 120 GLN A CA 1
ATOM 873 C C . GLN A 1 120 ? -8.584 9.859 -19.264 1.00 44.56 120 GLN A C 1
ATOM 875 O O . GLN A 1 120 ? -9.320 10.380 -18.445 1.00 44.56 120 GLN A O 1
ATOM 880 N N . TYR A 1 121 ? -7.277 10.152 -19.338 1.00 38.53 121 TYR A N 1
ATOM 881 C CA . TYR A 1 121 ? -6.695 11.387 -19.904 1.00 38.53 121 TYR A CA 1
ATOM 882 C C . TYR A 1 121 ? -5.185 11.167 -20.165 1.00 38.53 121 TYR A C 1
ATOM 884 O O . TYR A 1 121 ? -4.456 10.582 -19.313 1.00 38.53 121 TYR A O 1
#

pLDDT: mean 78.49, std 16.97, range [38.53, 97.56]

Radius of gyration: 16.96 Å; chains: 1; bounding box: 38×28×44 Å